Protein AF-A0A974P1Q7-F1 (afdb_monomer_lite)

Structure (mmCIF, N/CA/C/O backbone):
data_AF-A0A974P1Q7-F1
#
_entry.id   AF-A0A974P1Q7-F1
#
loop_
_atom_site.group_PDB
_atom_site.id
_atom_site.type_symbol
_atom_site.label_atom_id
_atom_site.label_alt_id
_atom_site.label_comp_id
_atom_site.label_asym_id
_atom_site.label_entity_id
_atom_site.label_seq_id
_atom_site.pdbx_PDB_ins_code
_atom_site.Cartn_x
_atom_site.Cartn_y
_atom_site.Cartn_z
_atom_site.occupancy
_atom_site.B_iso_or_equiv
_atom_site.auth_seq_id
_atom_site.auth_comp_id
_atom_site.auth_asym_id
_atom_site.auth_atom_id
_atom_site.pdbx_PDB_model_num
ATOM 1 N N . MET A 1 1 ? 1.036 5.581 -34.228 1.00 78.88 1 MET A N 1
ATOM 2 C CA . MET A 1 1 ? 0.148 4.555 -33.628 1.00 78.88 1 MET A CA 1
ATOM 3 C C . MET A 1 1 ? 0.899 3.625 -32.682 1.00 78.88 1 MET A C 1
ATOM 5 O O . MET A 1 1 ? 0.356 3.331 -31.631 1.00 78.88 1 MET A O 1
ATOM 9 N N . GLU A 1 2 ? 2.121 3.195 -33.009 1.00 92.75 2 GLU A N 1
ATOM 10 C CA . GLU A 1 2 ? 2.955 2.325 -32.154 1.00 92.75 2 GLU A CA 1
ATOM 11 C C . GLU A 1 2 ? 3.250 2.924 -30.767 1.00 92.75 2 GLU A C 1
ATOM 13 O O . GLU A 1 2 ? 2.900 2.313 -29.769 1.00 92.75 2 GLU A O 1
ATOM 18 N N . VAL A 1 3 ? 3.690 4.187 -30.698 1.00 97.31 3 VAL A N 1
ATOM 19 C CA . VAL A 1 3 ? 3.949 4.901 -29.426 1.00 97.31 3 VAL A CA 1
ATOM 20 C C . VAL A 1 3 ? 2.762 4.861 -28.453 1.00 97.31 3 VAL A C 1
ATOM 22 O O . VAL A 1 3 ? 2.941 4.704 -27.250 1.00 97.31 3 VAL A O 1
ATOM 25 N N . TRP A 1 4 ? 1.531 4.975 -28.961 1.00 97.62 4 TRP A N 1
ATOM 26 C CA . TRP A 1 4 ? 0.334 4.889 -28.122 1.00 97.62 4 TRP A CA 1
ATOM 27 C C . TRP A 1 4 ? 0.088 3.474 -27.598 1.00 97.62 4 TRP A C 1
ATOM 29 O O . TRP A 1 4 ? -0.385 3.318 -26.476 1.00 97.62 4 TRP A O 1
ATOM 39 N N . ARG A 1 5 ? 0.414 2.443 -28.386 1.00 97.31 5 ARG A N 1
ATOM 40 C CA . ARG A 1 5 ? 0.320 1.047 -27.943 1.00 97.31 5 ARG A CA 1
ATOM 41 C C . ARG A 1 5 ? 1.342 0.768 -26.849 1.00 97.31 5 ARG A C 1
ATOM 43 O O . ARG A 1 5 ? 0.959 0.216 -25.822 1.00 97.31 5 ARG A O 1
ATOM 50 N N . ASP A 1 6 ? 2.578 1.217 -27.032 1.00 97.81 6 ASP A N 1
ATOM 51 C CA . ASP A 1 6 ? 3.646 1.039 -26.045 1.00 97.81 6 ASP A CA 1
ATOM 52 C C . ASP A 1 6 ? 3.326 1.773 -24.745 1.00 97.81 6 ASP A C 1
ATOM 54 O O . ASP A 1 6 ? 3.438 1.200 -23.663 1.00 97.81 6 ASP A O 1
ATOM 58 N N . TYR A 1 7 ? 2.834 3.010 -24.849 1.00 97.19 7 TYR A N 1
ATOM 59 C CA . TYR A 1 7 ? 2.406 3.795 -23.697 1.00 97.19 7 TYR A CA 1
ATOM 60 C C . TYR A 1 7 ? 1.273 3.118 -22.914 1.00 97.19 7 TYR A C 1
ATOM 62 O O . TYR A 1 7 ? 1.322 3.022 -21.688 1.00 97.19 7 TYR A O 1
ATOM 70 N N . LEU A 1 8 ? 0.240 2.624 -23.600 1.00 97.81 8 LEU A N 1
ATOM 71 C CA . LEU A 1 8 ? -0.874 1.947 -22.933 1.00 97.81 8 LEU A CA 1
ATOM 72 C C . LEU A 1 8 ? -0.441 0.611 -22.321 1.00 97.81 8 LEU A C 1
ATOM 74 O O . LEU A 1 8 ? -0.860 0.292 -21.209 1.00 97.81 8 LEU A O 1
ATOM 78 N N . ALA A 1 9 ? 0.431 -0.140 -23.000 1.00 97.19 9 ALA A N 1
ATOM 79 C CA . ALA A 1 9 ? 1.007 -1.366 -22.460 1.00 97.19 9 ALA A CA 1
ATOM 80 C C . ALA A 1 9 ? 1.830 -1.080 -21.196 1.00 97.19 9 ALA A C 1
ATOM 82 O O . ALA A 1 9 ? 1.644 -1.752 -20.180 1.00 97.19 9 ALA A O 1
ATOM 83 N N . SER A 1 10 ? 2.678 -0.046 -21.212 1.00 95.88 10 SER A N 1
ATOM 84 C CA . SER A 1 10 ? 3.471 0.332 -20.042 1.00 95.88 10 SER A CA 1
ATOM 85 C C . SER A 1 10 ? 2.592 0.805 -18.886 1.00 95.88 10 SER A C 1
ATOM 87 O O . SER A 1 10 ? 2.856 0.437 -17.744 1.00 95.88 10 SER A O 1
ATOM 89 N N . ARG A 1 11 ? 1.530 1.580 -19.158 1.00 97.00 11 ARG A N 1
ATOM 90 C CA . ARG A 1 11 ? 0.575 2.027 -18.128 1.00 97.00 11 ARG A CA 1
ATOM 91 C C . ARG A 1 11 ? -0.167 0.851 -17.501 1.00 97.00 11 ARG A C 1
ATOM 93 O O . ARG A 1 11 ? -0.213 0.769 -16.281 1.00 97.00 11 ARG A O 1
ATOM 100 N N . LEU A 1 12 ? -0.654 -0.092 -18.307 1.00 97.44 12 LEU A N 1
ATOM 101 C CA . LEU A 1 12 ? -1.331 -1.287 -17.801 1.00 97.44 12 LEU A CA 1
ATOM 102 C C . LEU A 1 12 ? -0.411 -2.138 -16.915 1.00 97.44 12 LEU A C 1
ATOM 104 O O . LEU A 1 12 ? -0.817 -2.564 -15.836 1.00 97.44 12 LEU A O 1
ATOM 108 N N . ILE A 1 13 ? 0.827 -2.381 -17.358 1.00 96.81 13 ILE A N 1
ATOM 109 C CA . ILE A 1 13 ? 1.810 -3.140 -16.573 1.00 96.81 13 ILE A CA 1
ATOM 110 C C . ILE A 1 13 ? 2.117 -2.415 -15.264 1.00 96.81 13 ILE A C 1
ATOM 112 O O . ILE A 1 13 ? 2.197 -3.061 -14.224 1.00 96.81 13 ILE A O 1
ATOM 116 N N . ASN A 1 14 ? 2.278 -1.091 -15.309 1.00 96.38 14 ASN A N 1
ATOM 117 C CA . ASN A 1 14 ? 2.556 -0.287 -14.128 1.00 96.38 14 ASN A CA 1
ATOM 118 C C . ASN A 1 14 ? 1.409 -0.352 -13.109 1.00 96.38 14 ASN A C 1
ATOM 120 O O . ASN A 1 14 ? 1.651 -0.655 -11.946 1.00 96.38 14 ASN A O 1
ATOM 124 N N . ASP A 1 15 ? 0.166 -0.184 -13.561 1.00 96.31 15 ASP A N 1
ATOM 125 C CA . ASP A 1 15 ? -1.012 -0.233 -12.693 1.00 96.31 15 ASP A CA 1
ATOM 126 C C . ASP A 1 15 ? -1.224 -1.648 -12.096 1.00 96.31 15 ASP A C 1
ATOM 128 O O . ASP A 1 15 ? -1.676 -1.793 -10.959 1.00 96.31 15 ASP A O 1
ATOM 132 N N . ALA A 1 16 ? -0.853 -2.709 -12.825 1.00 97.12 16 ALA A N 1
ATOM 133 C CA . ALA A 1 16 ? -0.928 -4.096 -12.353 1.00 97.12 16 ALA A CA 1
ATOM 134 C C . ALA A 1 16 ? 0.295 -4.554 -11.532 1.00 97.12 16 ALA A C 1
ATOM 136 O O . ALA A 1 16 ? 0.239 -5.598 -10.873 1.00 97.12 16 ALA A O 1
ATOM 137 N N . ALA A 1 17 ? 1.403 -3.809 -11.545 1.00 97.38 17 ALA A N 1
ATOM 138 C CA . ALA A 1 17 ? 2.674 -4.221 -10.950 1.00 97.38 17 ALA A CA 1
ATOM 139 C C . ALA A 1 17 ? 2.580 -4.697 -9.484 1.00 97.38 17 ALA A C 1
ATOM 141 O O . ALA A 1 17 ? 3.214 -5.711 -9.171 1.00 97.38 17 ALA A O 1
ATOM 142 N N . PRO A 1 18 ? 1.757 -4.092 -8.596 1.00 94.75 18 PRO A N 1
ATOM 143 C CA . PRO A 1 18 ? 1.658 -4.516 -7.195 1.00 94.75 18 PRO A CA 1
ATOM 144 C C . PRO A 1 18 ? 1.160 -5.955 -6.971 1.00 94.75 18 PRO A C 1
ATOM 146 O O . PRO A 1 18 ? 1.376 -6.511 -5.886 1.00 94.75 18 PRO A O 1
ATOM 149 N N . ILE A 1 19 ? 0.492 -6.554 -7.966 1.00 94.44 19 ILE A N 1
ATOM 150 C CA . ILE A 1 19 ? -0.100 -7.904 -7.901 1.00 94.44 19 ILE A CA 1
ATOM 151 C C . ILE A 1 19 ? 0.578 -8.923 -8.831 1.00 94.44 19 ILE A C 1
ATOM 153 O O . ILE A 1 19 ? 0.188 -10.090 -8.858 1.00 94.44 19 ILE A O 1
ATOM 157 N N . LEU A 1 20 ? 1.603 -8.500 -9.568 1.00 96.38 20 LEU A N 1
ATOM 158 C CA . LEU A 1 20 ? 2.402 -9.346 -10.451 1.00 96.38 20 LEU A CA 1
ATOM 159 C C . LEU A 1 20 ? 3.546 -10.052 -9.687 1.00 96.38 20 LEU A C 1
ATOM 161 O O . LEU A 1 20 ? 3.709 -9.860 -8.475 1.00 96.38 20 LEU A O 1
ATO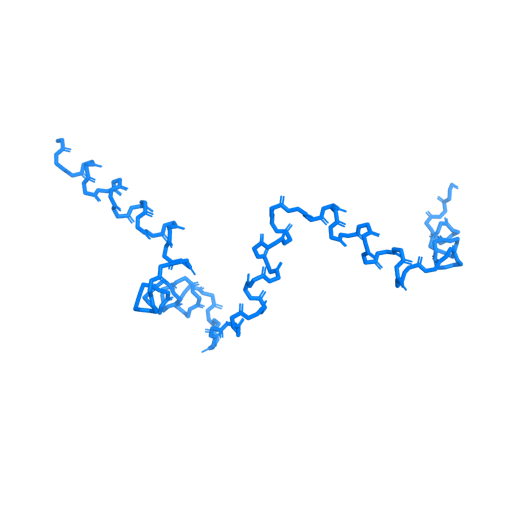M 165 N N . PRO A 1 21 ? 4.343 -10.916 -10.351 1.00 97.50 21 PRO A N 1
ATOM 166 C CA . PRO A 1 21 ? 5.509 -11.536 -9.731 1.00 97.50 21 PRO A CA 1
ATOM 167 C C . PRO A 1 21 ? 6.478 -10.520 -9.113 1.00 97.50 21 PRO A C 1
ATOM 169 O O . PRO A 1 21 ? 6.557 -9.367 -9.531 1.00 97.50 21 PRO A O 1
ATOM 172 N N . LYS A 1 22 ? 7.265 -10.989 -8.139 1.00 96.75 22 LYS A N 1
ATOM 173 C CA . LYS A 1 22 ? 8.128 -10.174 -7.267 1.00 96.75 22 LYS A CA 1
ATOM 174 C C . LYS A 1 22 ? 8.939 -9.091 -7.995 1.00 96.75 22 LYS A C 1
ATOM 176 O O . LYS A 1 22 ? 8.974 -7.968 -7.511 1.00 96.75 22 LYS A O 1
ATOM 181 N N . ALA A 1 23 ? 9.522 -9.399 -9.153 1.00 97.88 23 ALA A N 1
ATOM 182 C CA . ALA A 1 23 ? 10.328 -8.446 -9.919 1.00 97.88 23 ALA A CA 1
ATOM 183 C C . ALA A 1 23 ? 9.552 -7.177 -10.330 1.00 97.88 23 ALA A C 1
ATOM 185 O O . ALA A 1 23 ? 10.099 -6.080 -10.278 1.00 97.88 23 ALA A O 1
ATOM 186 N N . PHE A 1 24 ? 8.269 -7.307 -10.686 1.00 97.69 24 PHE A N 1
ATOM 187 C CA . PHE A 1 24 ? 7.418 -6.165 -11.035 1.00 97.69 24 PHE A CA 1
ATOM 188 C C . PHE A 1 24 ? 7.106 -5.311 -9.808 1.00 97.69 24 PHE A C 1
ATOM 190 O O . PHE A 1 24 ? 7.212 -4.090 -9.865 1.00 97.69 24 PHE A O 1
ATOM 197 N N . VAL A 1 25 ? 6.789 -5.961 -8.686 1.00 97.81 25 VAL A N 1
ATOM 198 C CA . VAL A 1 25 ? 6.533 -5.286 -7.407 1.00 97.81 25 VAL A CA 1
ATOM 199 C C . VAL A 1 25 ? 7.769 -4.513 -6.940 1.00 97.81 25 VAL A C 1
ATOM 201 O O . VAL A 1 25 ? 7.652 -3.398 -6.444 1.00 97.81 25 VAL A O 1
ATOM 204 N N . GLU A 1 26 ? 8.961 -5.093 -7.088 1.00 97.50 26 GLU A N 1
ATOM 205 C CA . GLU A 1 26 ? 10.221 -4.448 -6.706 1.00 97.50 26 GLU A CA 1
ATOM 206 C C . GLU A 1 26 ? 10.555 -3.255 -7.603 1.00 97.50 26 GLU A C 1
ATOM 208 O O . GLU A 1 26 ? 10.967 -2.218 -7.087 1.00 97.50 26 GLU A O 1
ATOM 213 N N . ALA A 1 27 ? 10.340 -3.370 -8.916 1.00 97.44 27 ALA A N 1
ATOM 214 C CA . ALA A 1 27 ? 10.539 -2.265 -9.852 1.00 97.44 27 ALA A CA 1
ATOM 215 C C . ALA A 1 27 ? 9.567 -1.103 -9.582 1.00 97.44 27 ALA A C 1
ATOM 217 O O . ALA A 1 27 ? 9.987 0.054 -9.527 1.00 97.44 27 ALA A O 1
ATOM 218 N N . ASP A 1 28 ? 8.289 -1.413 -9.352 1.00 97.56 28 ASP A N 1
ATOM 219 C CA . ASP A 1 28 ? 7.271 -0.432 -8.977 1.00 97.56 28 ASP A CA 1
ATOM 220 C C . ASP A 1 28 ? 7.618 0.272 -7.657 1.00 97.56 28 ASP A C 1
ATOM 222 O O . ASP A 1 28 ? 7.646 1.502 -7.587 1.00 97.56 28 ASP A O 1
ATOM 226 N N . PHE A 1 29 ? 7.991 -0.498 -6.629 1.00 97.94 29 PHE A N 1
ATOM 227 C CA . PHE A 1 29 ? 8.388 0.053 -5.336 1.00 97.94 29 PHE A CA 1
ATOM 228 C C . PHE A 1 29 ? 9.660 0.903 -5.422 1.00 97.94 29 PHE A C 1
ATOM 230 O O . PHE A 1 29 ? 9.744 1.942 -4.766 1.00 97.94 29 PHE A O 1
ATOM 237 N N . ALA A 1 30 ? 10.645 0.498 -6.227 1.00 98.12 30 ALA A N 1
ATOM 238 C CA . ALA A 1 30 ? 11.878 1.256 -6.407 1.00 98.12 30 ALA A CA 1
ATOM 239 C C . ALA A 1 30 ? 11.606 2.673 -6.936 1.00 98.12 30 ALA A C 1
ATOM 241 O O . ALA A 1 30 ? 12.244 3.624 -6.482 1.00 98.12 30 ALA A O 1
ATOM 242 N N . PHE A 1 31 ? 10.638 2.827 -7.842 1.00 97.38 31 PHE A N 1
ATOM 243 C CA . PHE A 1 31 ? 10.255 4.129 -8.375 1.00 97.38 31 PHE A CA 1
ATOM 244 C C . PHE A 1 31 ? 9.264 4.861 -7.457 1.00 97.38 31 PHE A C 1
ATOM 246 O O . PHE A 1 31 ? 9.608 5.889 -6.874 1.00 97.38 31 PHE A O 1
ATOM 253 N N . HIS A 1 32 ? 8.056 4.324 -7.270 1.00 96.94 32 HIS A N 1
ATOM 254 C CA . HIS A 1 32 ? 6.980 5.028 -6.569 1.00 96.94 32 HIS A CA 1
ATOM 255 C C . HIS A 1 32 ? 7.196 5.120 -5.059 1.00 96.94 32 HIS A C 1
ATOM 257 O O . HIS A 1 32 ? 6.906 6.153 -4.467 1.00 96.94 32 HIS A O 1
ATOM 263 N N . GLY A 1 33 ? 7.721 4.065 -4.434 1.00 96.56 33 GLY A N 1
ATOM 264 C CA . GLY A 1 33 ? 7.955 4.035 -2.991 1.00 96.56 33 GLY A CA 1
ATOM 265 C C . GLY A 1 33 ? 9.276 4.687 -2.598 1.00 96.56 33 GLY A C 1
ATOM 266 O O . GLY A 1 33 ? 9.326 5.568 -1.744 1.00 96.56 33 GLY A O 1
ATOM 267 N N . LYS A 1 34 ? 10.381 4.265 -3.212 1.00 97.50 34 LYS A N 1
ATOM 268 C CA . LYS A 1 34 ? 11.708 4.721 -2.794 1.00 97.50 34 LYS A CA 1
ATOM 269 C C . LYS A 1 34 ? 12.093 6.054 -3.428 1.00 97.50 34 LYS A C 1
ATOM 271 O O . LYS A 1 34 ? 12.442 6.976 -2.698 1.00 97.50 34 LYS A O 1
ATOM 276 N N . ALA A 1 35 ? 12.037 6.169 -4.756 1.00 98.19 35 ALA A N 1
ATOM 277 C CA . ALA A 1 35 ? 12.509 7.371 -5.444 1.00 98.19 35 ALA A CA 1
ATOM 278 C C . ALA A 1 35 ? 11.577 8.580 -5.254 1.00 98.19 35 ALA A C 1
ATOM 280 O O . ALA A 1 35 ? 12.073 9.680 -5.026 1.00 98.19 35 ALA A O 1
ATOM 281 N N . LEU A 1 36 ? 10.252 8.392 -5.322 1.00 97.88 36 LEU A N 1
ATOM 282 C CA . LEU A 1 36 ? 9.294 9.502 -5.203 1.00 97.88 36 LEU A CA 1
ATOM 283 C C . LEU A 1 36 ? 8.929 9.850 -3.755 1.00 97.88 36 LEU A C 1
ATOM 285 O O . LEU A 1 36 ? 8.827 11.030 -3.430 1.00 97.88 36 LEU A O 1
ATOM 289 N N . THR A 1 37 ? 8.718 8.852 -2.889 1.00 97.31 37 THR A N 1
ATOM 290 C CA . THR A 1 37 ? 8.219 9.085 -1.519 1.00 97.31 37 THR A CA 1
ATOM 291 C C . THR A 1 37 ? 9.246 8.823 -0.419 1.00 97.31 37 THR A C 1
ATOM 293 O O . THR A 1 37 ? 8.938 9.019 0.754 1.00 97.31 37 THR A O 1
ATOM 296 N N . GLY A 1 38 ? 10.463 8.377 -0.755 1.00 97.44 38 GLY A N 1
ATOM 297 C CA . GLY A 1 38 ? 11.522 8.111 0.226 1.00 97.44 38 GLY A CA 1
ATOM 298 C C . GLY A 1 38 ? 11.228 6.944 1.175 1.00 97.44 38 GLY A C 1
ATOM 299 O O . GLY A 1 38 ? 11.866 6.820 2.219 1.00 97.44 38 GLY A O 1
ATOM 300 N N . THR A 1 39 ? 10.258 6.086 0.850 1.00 97.81 39 THR A N 1
ATOM 301 C CA . THR A 1 39 ? 9.883 4.943 1.684 1.00 97.81 39 THR A CA 1
ATOM 302 C C . THR A 1 39 ? 11.028 3.924 1.707 1.00 97.81 39 THR A C 1
ATOM 304 O O . THR A 1 39 ? 11.446 3.455 0.645 1.00 97.81 39 THR A O 1
ATOM 307 N N . PRO A 1 40 ? 11.558 3.565 2.892 1.00 96.56 40 PRO A N 1
ATOM 308 C CA . PRO A 1 40 ? 12.786 2.779 2.986 1.00 96.56 40 PRO A CA 1
ATOM 309 C C . PRO A 1 40 ? 12.587 1.311 2.601 1.00 96.56 40 PRO A C 1
ATOM 311 O O . PRO A 1 40 ? 13.481 0.701 2.015 1.00 96.56 40 PRO A O 1
ATOM 314 N N . GLU A 1 41 ? 11.417 0.749 2.907 1.00 97.19 41 GLU A N 1
ATOM 315 C CA . GLU A 1 41 ? 11.119 -0.664 2.701 1.00 97.19 41 GLU A CA 1
ATOM 316 C C . GLU A 1 41 ? 9.690 -0.899 2.215 1.00 97.19 41 GLU A C 1
ATOM 318 O O . GLU A 1 41 ? 8.755 -0.156 2.526 1.00 97.19 41 GLU A O 1
ATOM 323 N N . LEU A 1 42 ? 9.523 -1.970 1.441 1.00 96.50 42 LEU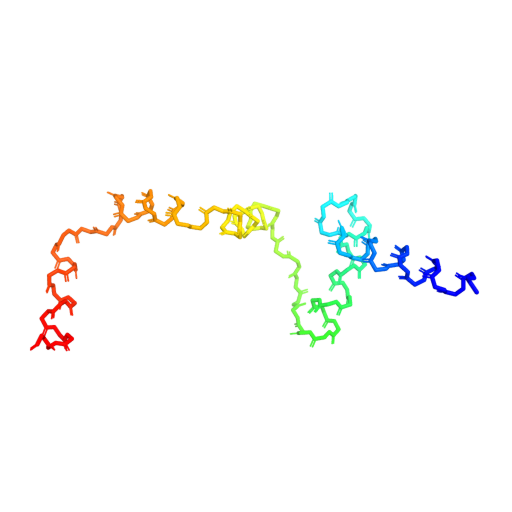 A N 1
ATOM 324 C CA . LEU A 1 42 ? 8.216 -2.397 0.979 1.00 96.50 42 LEU A CA 1
ATOM 325 C C . LEU A 1 42 ? 7.454 -3.041 2.137 1.00 96.50 42 LEU A C 1
ATOM 327 O O . LEU A 1 42 ? 7.941 -3.974 2.777 1.00 96.50 42 LEU A O 1
ATOM 331 N N . ASN A 1 43 ? 6.209 -2.615 2.340 1.00 95.88 43 ASN A N 1
ATOM 332 C CA . ASN A 1 43 ? 5.331 -3.224 3.331 1.00 95.88 43 ASN A CA 1
ATOM 333 C C . ASN A 1 43 ? 5.237 -4.753 3.173 1.00 95.88 43 ASN A C 1
ATOM 335 O O . ASN A 1 43 ? 5.053 -5.291 2.070 1.00 95.88 43 ASN A O 1
ATOM 339 N N . ALA A 1 44 ? 5.266 -5.449 4.314 1.00 96.69 44 ALA A N 1
ATOM 340 C CA . ALA A 1 44 ? 5.030 -6.885 4.381 1.00 96.69 44 ALA A CA 1
ATOM 341 C C . ALA A 1 44 ? 3.747 -7.273 3.624 1.00 96.69 44 ALA A C 1
ATOM 343 O O . ALA A 1 44 ? 2.754 -6.541 3.621 1.00 96.69 44 ALA A O 1
ATOM 344 N N . ARG A 1 45 ? 3.755 -8.451 2.986 1.00 95.00 45 ARG A N 1
ATOM 345 C CA . ARG A 1 45 ? 2.688 -8.866 2.057 1.00 95.00 45 ARG A CA 1
ATOM 346 C C . ARG A 1 45 ? 1.292 -8.824 2.685 1.00 95.00 45 ARG A C 1
ATOM 348 O O . ARG A 1 45 ? 0.355 -8.389 2.026 1.00 95.00 45 ARG A O 1
ATOM 355 N N . TRP A 1 46 ? 1.156 -9.216 3.952 1.00 97.50 46 TRP A N 1
ATOM 356 C CA . TRP A 1 46 ? -0.133 -9.192 4.648 1.00 97.50 46 TRP A CA 1
ATOM 357 C C . TRP A 1 46 ? -0.679 -7.766 4.82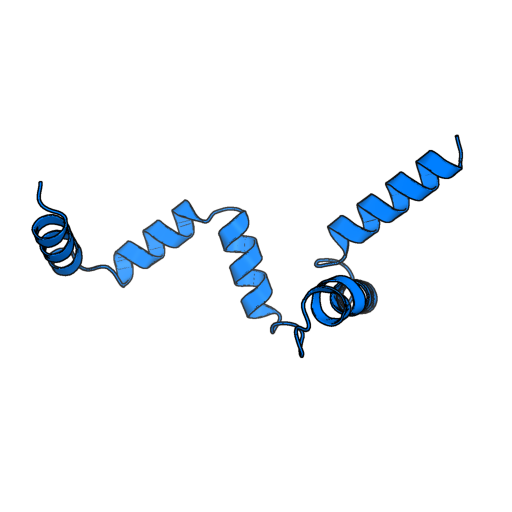9 1.00 97.50 46 TRP A C 1
ATOM 359 O O . TRP A 1 46 ? -1.871 -7.558 4.637 1.00 97.50 46 TRP A O 1
ATOM 369 N N . LYS A 1 47 ? 0.179 -6.767 5.099 1.00 96.94 47 LYS A N 1
ATOM 370 C CA . LYS A 1 47 ? -0.230 -5.354 5.211 1.00 96.94 47 LYS A CA 1
ATOM 371 C C . LYS A 1 47 ? -0.739 -4.817 3.876 1.00 96.94 47 LYS A C 1
ATOM 373 O O . LYS A 1 47 ? -1.747 -4.122 3.832 1.00 96.94 47 LYS A O 1
ATOM 378 N N . ARG A 1 48 ? -0.072 -5.182 2.776 1.00 96.06 48 ARG A N 1
ATOM 379 C CA . ARG A 1 48 ? -0.532 -4.845 1.418 1.00 96.06 48 ARG A CA 1
ATOM 380 C C . ARG A 1 48 ? -1.873 -5.507 1.097 1.00 96.06 48 ARG A C 1
ATOM 382 O O . ARG A 1 48 ? -2.733 -4.862 0.512 1.00 96.06 48 ARG A O 1
ATOM 389 N N . GLY A 1 49 ? -2.075 -6.749 1.544 1.00 96.31 49 GLY A N 1
ATOM 390 C CA . GLY A 1 49 ? -3.368 -7.433 1.468 1.00 96.31 49 GLY A CA 1
ATOM 391 C C . GLY A 1 49 ? -4.472 -6.694 2.228 1.00 96.31 49 GLY A C 1
ATOM 392 O O . GLY A 1 49 ? -5.532 -6.462 1.664 1.00 96.31 49 GLY A O 1
ATOM 393 N N . VAL A 1 50 ? -4.203 -6.244 3.459 1.00 96.94 50 VAL A N 1
ATOM 394 C CA . VAL A 1 50 ? -5.144 -5.410 4.231 1.00 96.94 50 VAL A CA 1
ATOM 395 C C . VAL A 1 50 ? -5.491 -4.126 3.476 1.00 96.94 50 VAL A C 1
ATOM 397 O O . VAL A 1 50 ? -6.667 -3.798 3.356 1.00 96.94 50 VAL A O 1
ATOM 400 N N . GLY A 1 51 ? -4.493 -3.433 2.918 1.00 96.38 51 GLY A N 1
ATOM 401 C CA . GLY A 1 51 ? -4.715 -2.230 2.112 1.00 96.38 51 GLY A CA 1
ATOM 402 C C . GLY A 1 51 ? -5.596 -2.489 0.886 1.00 96.38 51 GLY A C 1
ATOM 403 O O . GLY A 1 51 ? -6.545 -1.745 0.653 1.00 96.38 51 GLY A O 1
ATOM 404 N N . ALA A 1 52 ? -5.335 -3.573 0.148 1.00 95.62 52 ALA A N 1
ATOM 405 C CA . ALA A 1 52 ? -6.136 -3.963 -1.012 1.00 95.62 52 ALA A CA 1
ATOM 406 C C . ALA A 1 52 ? -7.589 -4.297 -0.632 1.00 95.62 52 ALA A C 1
ATOM 408 O O . ALA A 1 52 ? -8.522 -3.834 -1.286 1.00 95.62 52 ALA A O 1
ATOM 409 N N . THR A 1 53 ? -7.797 -5.045 0.454 1.00 96.44 53 THR A N 1
ATOM 410 C CA . THR A 1 53 ? -9.140 -5.346 0.965 1.00 96.44 53 THR A CA 1
ATOM 411 C C . THR A 1 53 ? -9.858 -4.075 1.410 1.00 96.44 53 THR A C 1
ATOM 413 O O . THR A 1 53 ? -11.023 -3.884 1.081 1.00 96.44 53 THR A O 1
ATOM 416 N N . ASN A 1 54 ? -9.172 -3.168 2.107 1.00 96.81 54 ASN A N 1
ATOM 417 C CA . ASN A 1 54 ? -9.764 -1.905 2.538 1.00 96.81 54 ASN A CA 1
ATOM 418 C C . ASN A 1 54 ? -10.146 -1.004 1.352 1.00 96.81 54 ASN A C 1
ATOM 420 O O . ASN A 1 54 ? -11.180 -0.349 1.396 1.00 96.81 54 ASN A O 1
ATOM 424 N N . LEU A 1 55 ? -9.353 -1.002 0.276 1.00 96.31 55 LEU A N 1
ATOM 425 C CA . LEU A 1 55 ? -9.686 -0.282 -0.956 1.00 96.31 55 LEU A CA 1
ATOM 426 C C . LEU A 1 55 ? -10.949 -0.846 -1.627 1.00 96.31 55 LEU A C 1
ATOM 428 O O . LEU A 1 55 ? -11.778 -0.083 -2.110 1.00 96.31 55 LEU A O 1
ATOM 432 N N . ALA A 1 56 ? -11.101 -2.172 -1.654 1.00 97.06 56 ALA A N 1
ATOM 433 C CA . ALA A 1 56 ? -12.220 -2.831 -2.325 1.00 97.06 56 ALA A CA 1
ATOM 434 C C . ALA A 1 56 ? -13.516 -2.867 -1.491 1.00 97.06 56 ALA A C 1
ATOM 436 O O . ALA A 1 56 ? -14.607 -2.872 -2.055 1.00 97.06 56 ALA A O 1
ATOM 437 N N . MET A 1 57 ? -13.410 -2.950 -0.160 1.00 97.62 57 MET A N 1
ATOM 438 C CA . MET A 1 57 ? -14.545 -3.208 0.741 1.00 97.62 57 MET A CA 1
ATOM 439 C C . MET A 1 57 ? -14.404 -2.526 2.114 1.00 97.62 57 MET A C 1
ATOM 441 O O . MET A 1 57 ? -14.767 -3.098 3.145 1.00 97.62 57 MET A O 1
ATOM 445 N N . GLY A 1 58 ? -13.884 -1.296 2.131 1.00 97.62 58 GLY A N 1
ATOM 446 C CA . GLY A 1 58 ? -13.592 -0.532 3.350 1.00 97.62 58 GLY A CA 1
ATOM 447 C C . GLY A 1 58 ? -14.764 -0.420 4.325 1.00 97.62 58 GLY A C 1
ATOM 448 O O . GLY A 1 58 ? -14.580 -0.660 5.513 1.00 97.62 58 GLY A O 1
ATOM 449 N N . ASP A 1 59 ? -15.984 -0.172 3.844 1.00 97.50 59 ASP A N 1
ATOM 450 C CA . ASP A 1 59 ? -17.166 -0.062 4.714 1.00 97.50 59 ASP A CA 1
ATOM 451 C C . ASP A 1 59 ? -17.514 -1.385 5.405 1.00 97.50 59 ASP A C 1
ATOM 453 O O . ASP A 1 59 ? -17.865 -1.412 6.587 1.00 97.50 59 ASP A O 1
ATOM 457 N N . ALA A 1 60 ? -17.391 -2.506 4.689 1.00 97.69 60 ALA A N 1
ATOM 458 C CA . ALA A 1 60 ? -17.652 -3.827 5.251 1.00 97.69 60 ALA A CA 1
ATOM 459 C C . ALA A 1 60 ? -16.604 -4.186 6.316 1.00 97.69 60 ALA A C 1
ATOM 461 O O . ALA A 1 60 ? -16.959 -4.645 7.405 1.00 97.69 60 ALA A O 1
ATOM 462 N N . VAL A 1 61 ? -15.326 -3.916 6.026 1.00 97.12 61 VAL A N 1
ATOM 463 C CA . VAL A 1 61 ? -14.220 -4.087 6.981 1.00 97.12 61 VAL A CA 1
ATOM 464 C C . VAL A 1 61 ? -14.412 -3.177 8.195 1.00 97.12 61 VAL A C 1
ATOM 466 O O . VAL A 1 61 ? -14.310 -3.638 9.331 1.00 97.12 61 VAL A O 1
ATOM 469 N N . GLY A 1 62 ? -14.755 -1.909 7.974 1.00 96.81 62 GLY A N 1
ATOM 470 C CA . GLY A 1 62 ? -14.989 -0.915 9.017 1.00 96.81 62 GLY A CA 1
ATOM 471 C C . GLY A 1 62 ? -16.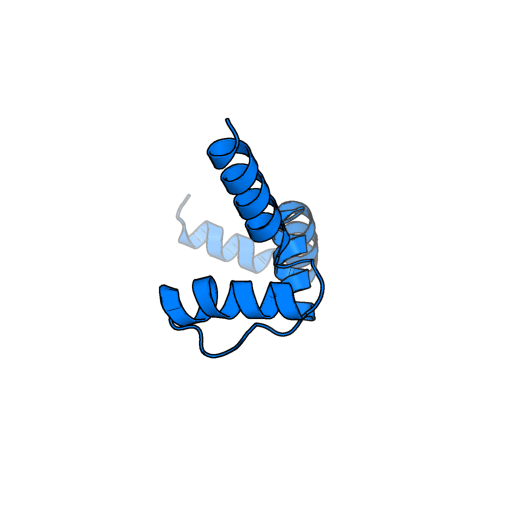154 -1.285 9.928 1.00 96.81 62 GLY A C 1
ATOM 472 O O . GLY A 1 62 ? -16.032 -1.190 11.147 1.00 96.81 62 GLY A O 1
ATOM 473 N N . LYS A 1 63 ? -17.258 -1.796 9.372 1.00 96.25 63 LYS A N 1
ATOM 474 C CA . LYS A 1 63 ? -18.396 -2.290 10.158 1.00 96.25 63 LYS A CA 1
ATOM 475 C C . LYS A 1 63 ? -18.009 -3.477 11.040 1.00 96.25 63 LYS A C 1
ATOM 477 O O . LYS A 1 63 ? -18.373 -3.498 12.215 1.00 96.25 63 LYS A O 1
ATOM 482 N N . ALA A 1 64 ? -17.274 -4.448 10.495 1.00 96.00 64 ALA A N 1
ATOM 483 C CA . ALA A 1 64 ? -16.797 -5.597 11.264 1.00 96.00 64 ALA A CA 1
ATOM 484 C C . ALA A 1 64 ? -15.833 -5.169 12.383 1.00 96.00 64 ALA A C 1
ATOM 486 O O . ALA A 1 64 ? -15.951 -5.644 13.510 1.00 96.00 64 ALA A O 1
ATOM 487 N N . TYR A 1 65 ? -14.931 -4.228 12.091 1.00 95.94 65 TYR A N 1
ATOM 488 C CA . TYR A 1 65 ? -14.015 -3.654 13.072 1.00 95.94 65 TYR A CA 1
ATOM 489 C C . TYR A 1 65 ? -14.762 -2.908 14.186 1.00 95.94 65 TYR A C 1
ATOM 491 O O . TYR A 1 65 ? -14.530 -3.165 15.364 1.00 95.94 65 TYR A O 1
ATOM 499 N N . ALA A 1 66 ? -15.702 -2.027 13.836 1.00 95.75 66 ALA A N 1
ATOM 500 C CA . ALA A 1 66 ? -16.481 -1.261 14.805 1.00 95.75 66 ALA A CA 1
ATOM 501 C C . ALA A 1 66 ? -17.316 -2.168 15.721 1.00 95.75 66 ALA A C 1
ATOM 503 O O . ALA A 1 66 ? -17.359 -1.942 16.925 1.00 95.75 66 ALA A O 1
ATOM 504 N N . ALA A 1 67 ? -17.911 -3.234 15.179 1.00 94.25 67 ALA A N 1
ATOM 505 C CA . ALA A 1 67 ? -18.660 -4.202 15.977 1.00 94.25 67 ALA A CA 1
ATOM 506 C C . ALA A 1 67 ? -17.804 -4.893 17.055 1.00 94.25 67 ALA A C 1
ATOM 508 O O . ALA A 1 67 ? -18.333 -5.285 18.090 1.00 94.25 67 ALA A O 1
ATOM 509 N N . GLN A 1 68 ? -16.498 -5.046 16.820 1.00 95.19 68 GLN A N 1
ATOM 510 C CA . GLN A 1 68 ? -15.580 -5.696 17.759 1.00 95.19 68 GLN A CA 1
ATOM 511 C C . GLN A 1 68 ? -14.882 -4.710 18.701 1.00 95.19 68 GLN A C 1
ATOM 513 O O . GLN A 1 68 ? -14.603 -5.057 19.846 1.00 95.19 68 GLN A O 1
ATOM 518 N N . TYR A 1 69 ? -14.581 -3.499 18.225 1.00 95.94 69 TYR A N 1
ATOM 519 C CA . TYR A 1 69 ? -13.641 -2.595 18.894 1.00 95.94 69 TYR A CA 1
ATOM 520 C C . TYR A 1 69 ? -14.189 -1.193 19.180 1.00 95.94 69 TYR A C 1
ATOM 522 O O . TYR A 1 69 ? -13.491 -0.398 19.806 1.00 95.94 69 TYR A O 1
ATOM 530 N N . PHE A 1 70 ? -15.412 -0.865 18.749 1.00 93.88 70 PHE A N 1
ATOM 531 C CA . PHE A 1 70 ? -16.025 0.443 18.986 1.00 93.88 70 PHE A CA 1
ATOM 532 C C . PHE A 1 70 ? -17.274 0.318 19.872 1.00 93.88 70 PHE A C 1
ATOM 534 O O . PHE A 1 70 ? -18.388 0.167 19.362 1.00 93.88 70 PHE A O 1
ATOM 541 N N . PRO A 1 71 ? -17.104 0.354 21.208 1.00 91.69 71 PRO A N 1
ATOM 542 C CA . PRO A 1 71 ? -18.211 0.168 22.131 1.00 91.69 71 PRO A CA 1
ATOM 543 C C . PRO A 1 71 ? -19.164 1.383 22.118 1.00 91.69 71 PRO A C 1
ATOM 545 O O . PRO A 1 71 ? -18.727 2.510 21.851 1.00 91.69 71 PRO A O 1
ATOM 548 N N . PRO A 1 72 ? -20.464 1.195 22.413 1.00 90.88 72 PRO A N 1
ATOM 549 C CA . PRO A 1 72 ? -21.464 2.267 22.371 1.00 90.88 72 PRO A CA 1
ATOM 550 C C . PRO A 1 72 ? -21.124 3.485 23.244 1.00 90.88 72 PRO A C 1
ATOM 552 O O . PRO A 1 72 ? -21.444 4.615 22.878 1.00 90.88 72 PRO A O 1
ATOM 555 N N . GLU A 1 73 ? -20.432 3.284 24.366 1.00 92.44 73 GLU A N 1
ATOM 556 C CA . GLU A 1 73 ? -20.022 4.346 25.289 1.00 92.44 73 GLU A CA 1
ATOM 557 C C . GLU A 1 73 ? -19.019 5.305 24.637 1.00 92.44 73 GLU A C 1
ATOM 559 O O . GLU A 1 73 ? -19.074 6.517 24.856 1.00 92.44 73 GLU A O 1
ATOM 564 N N . ALA A 1 74 ? -18.122 4.780 23.793 1.00 92.00 74 ALA A N 1
ATOM 565 C CA . ALA A 1 74 ? -17.181 5.602 23.038 1.00 92.00 74 ALA A CA 1
ATOM 566 C C . ALA A 1 74 ? -17.919 6.496 22.034 1.00 92.00 74 ALA A C 1
ATOM 568 O O . ALA A 1 74 ? -17.567 7.666 21.879 1.00 92.00 74 ALA A O 1
ATOM 569 N N . LYS A 1 75 ? -18.982 5.976 21.407 1.00 89.75 75 LYS A N 1
ATOM 570 C CA . LYS A 1 75 ? -19.846 6.758 20.518 1.00 89.75 75 LYS A CA 1
ATOM 571 C C . LYS A 1 75 ? -20.546 7.889 21.271 1.00 89.75 75 LYS A C 1
ATOM 573 O O . LYS A 1 75 ? -20.452 9.033 20.842 1.00 89.75 75 LYS A O 1
ATOM 578 N N . ALA A 1 76 ? -21.168 7.587 22.411 1.00 93.19 76 ALA A N 1
ATOM 579 C CA . ALA A 1 76 ? -21.888 8.578 23.212 1.00 93.19 76 ALA A CA 1
ATOM 580 C C . ALA A 1 76 ? -20.973 9.719 23.688 1.00 93.19 76 ALA A C 1
ATOM 582 O O . ALA A 1 76 ? -21.333 10.890 23.595 1.00 93.19 76 ALA A O 1
ATOM 583 N N . LYS A 1 77 ? -19.754 9.390 24.134 1.00 93.38 77 LYS A N 1
ATOM 584 C CA . LYS A 1 77 ? -18.770 10.389 24.572 1.00 93.38 77 LYS A CA 1
ATOM 585 C C . LYS A 1 77 ? -18.328 11.319 23.439 1.00 93.38 77 LYS A C 1
ATOM 587 O O . LYS A 1 77 ? -18.129 12.507 23.666 1.00 93.38 77 LYS A O 1
ATOM 592 N N . ILE A 1 78 ? -18.140 10.783 22.232 1.00 92.19 78 ILE A N 1
ATOM 593 C CA . ILE A 1 78 ? -17.769 11.594 21.066 1.00 92.19 78 ILE A CA 1
ATOM 594 C C . ILE A 1 78 ? -18.940 12.492 20.645 1.00 92.19 78 ILE A C 1
ATOM 596 O O . ILE A 1 78 ? -18.713 13.654 20.330 1.00 92.19 78 ILE A O 1
ATOM 600 N N . GLU A 1 79 ? -20.178 11.992 20.673 1.00 94.06 79 GLU A N 1
AT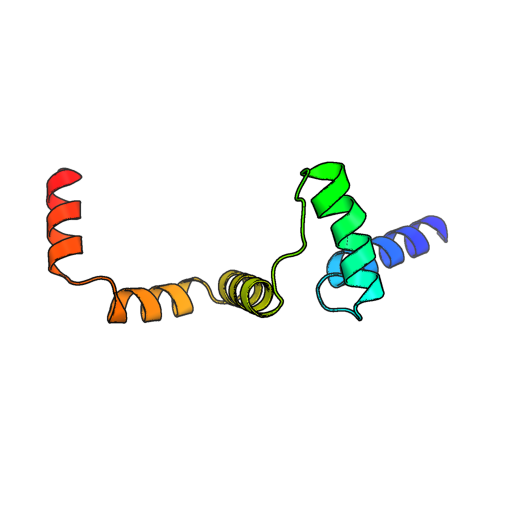OM 601 C CA . GLU A 1 79 ? -21.370 12.783 20.330 1.00 94.06 79 GLU A CA 1
ATOM 602 C C . GLU A 1 79 ? -21.582 13.979 21.276 1.00 94.06 79 GLU A C 1
ATOM 604 O O . GLU A 1 79 ? -21.944 15.056 20.808 1.00 94.06 79 GLU A O 1
ATOM 609 N N . ASP A 1 80 ? -21.300 13.821 22.573 1.00 94.06 80 ASP A N 1
ATOM 610 C CA . ASP A 1 80 ? -21.353 14.91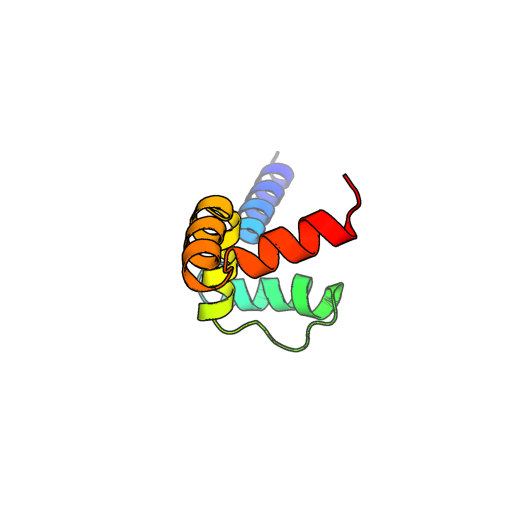1 23.562 1.00 94.06 80 ASP A CA 1
ATOM 611 C C . ASP A 1 80 ? -20.277 15.984 23.303 1.00 94.06 80 ASP A C 1
ATOM 613 O O . ASP A 1 80 ? -20.562 17.179 23.298 1.00 94.06 80 ASP A O 1
ATOM 617 N N . LEU A 1 81 ? -19.045 15.560 22.988 1.00 92.44 81 LEU A N 1
ATOM 618 C CA . LEU A 1 81 ? -17.928 16.467 22.685 1.00 92.44 81 LEU A CA 1
ATOM 619 C C . LEU A 1 81 ? -18.114 17.262 21.391 1.00 92.44 81 LEU A C 1
ATOM 621 O O . LEU A 1 81 ? -17.626 18.387 21.293 1.00 92.44 81 LEU A O 1
ATOM 625 N N . VAL A 1 82 ? -18.765 16.672 20.387 1.00 90.19 82 VAL A N 1
ATOM 626 C CA . VAL A 1 82 ? -19.014 17.349 19.107 1.00 90.19 82 VAL A CA 1
ATOM 627 C C . VAL A 1 82 ? -20.068 18.448 19.259 1.00 90.19 82 VAL A C 1
ATOM 629 O O . VAL A 1 82 ? -20.096 19.344 18.421 1.00 90.19 82 VAL A O 1
ATOM 632 N N . GLY A 1 83 ? -20.846 18.446 20.349 1.00 71.38 83 GLY A N 1
ATOM 633 C CA . GLY A 1 83 ? -21.885 19.435 20.603 1.00 71.38 83 GLY A CA 1
ATOM 634 C C . GLY A 1 83 ? -22.969 19.321 19.542 1.00 71.38 83 GLY A C 1
ATOM 635 O O . GLY A 1 83 ? -22.865 19.895 18.461 1.00 71.38 83 GLY A O 1
ATOM 636 N N . ARG A 1 84 ? -24.000 18.531 19.830 1.00 55.28 84 ARG A N 1
ATOM 637 C CA . ARG A 1 84 ? -25.219 18.588 19.023 1.00 55.28 84 ARG A CA 1
ATOM 638 C C . ARG A 1 84 ? -25.784 20.004 18.966 1.00 55.28 84 ARG A C 1
ATOM 640 O O . ARG A 1 84 ? -25.786 20.666 20.028 1.00 55.28 84 ARG A O 1
#

Sequence (84 aa):
MEVWRDYLASRLINDAAPILPKAFVEADFAFHGKALTGTPELNARWKRGVGATNLAMGDAVGKAYAAQYFPPEAKAKIEDLVGR

Radius of gyration: 19.99 Å; chains: 1; bounding box: 38×31×59 Å

Foldseek 3Di:
DVVVVVVVVVVVLLVCQCVDPPVSVVVNCVPVVCVPPNNPDDDDPVVVVVVVCCVVPVVVVVVVCCVPPPDVVNVVVVCVVVPD

pLDDT: mean 95.09, std 5.77, range [55.28, 98.19]

InterPro domains:
  IPR008753 Peptidase M13, N-terminal domain [PF05649] (2-82)
  IPR042089 Peptidase M13, domain 2 [G3DSA:1.10.1380.10] (1-84)

Secondary structure (DSSP, 8-state):
-HHHHHHHHHHHHHHHGGGS-HHHHHHHIIIIIIIIT---SPPPHHHHHHHHHHHHHHHHHHHHHHHHH--HHHHHHHHHHH--

Organism: NCBI:txid2803784